Protein AF-A0A1X1FBA0-F1 (afdb_monomer)

Mean predicted aligned error: 12.45 Å

Radius of gyration: 28.68 Å; Cα contacts (8 Å, |Δi|>4): 17; chains: 1; bounding box: 62×15×68 Å

Sequence (74 aa):
MLLLAAVLFCLLSYKFFTKWIWIILPFAIIYDLGLWIVSHWMWSVVIALILIGLYDHFIYERHHNGKSLFGVNK

Foldseek 3Di:
DVVVVVVVVVVVVVVVCVVVCVVVVVVVVVVVVVVVVVVVVVVVVVVVVVVLVCCQVPPVCVVPVNAGPVRPRD

Organism: NCBI:txid152331

Structure (mmCIF, N/CA/C/O backbone):
data_AF-A0A1X1FBA0-F1
#
_entry.id   AF-A0A1X1FBA0-F1
#
loop_
_atom_site.group_PDB
_atom_site.id
_atom_site.type_symbol
_atom_site.label_atom_id
_atom_site.label_alt_id
_atom_site.label_comp_id
_atom_site.label_asym_id
_atom_site.label_entity_id
_atom_site.label_seq_id
_atom_site.pdbx_PDB_ins_code
_atom_site.Cartn_x
_atom_site.Cartn_y
_atom_site.Cartn_z
_atom_site.occupancy
_atom_site.B_iso_or_equiv
_atom_site.auth_seq_id
_atom_site.auth_comp_id
_atom_site.auth_asym_id
_atom_site.auth_atom_id
_atom_site.pdbx_PDB_model_num
ATOM 1 N N . MET A 1 1 ? -38.708 0.410 33.442 1.00 63.09 1 MET A N 1
ATOM 2 C CA . MET A 1 1 ? -37.432 -0.342 33.526 1.00 63.09 1 MET A CA 1
ATOM 3 C C . MET A 1 1 ? -36.715 -0.461 32.179 1.00 63.09 1 MET A C 1
ATOM 5 O O . MET A 1 1 ? -35.522 -0.201 32.141 1.00 63.09 1 MET A O 1
ATOM 9 N N . LEU A 1 2 ? -37.417 -0.744 31.073 1.00 72.31 2 LEU A N 1
ATOM 10 C CA . LEU A 1 2 ? -36.838 -0.804 29.715 1.00 72.31 2 LEU A CA 1
ATOM 11 C C . LEU A 1 2 ? -36.076 0.461 29.275 1.00 72.31 2 LEU A C 1
ATOM 13 O O . LEU A 1 2 ? -34.981 0.359 28.735 1.00 72.31 2 LEU A O 1
ATOM 17 N N . LEU A 1 3 ? -36.619 1.649 29.555 1.00 75.06 3 LEU A N 1
ATOM 18 C CA . LEU A 1 3 ? -36.004 2.920 29.148 1.00 75.06 3 LEU A CA 1
ATOM 19 C C . LEU A 1 3 ? -34.662 3.168 29.865 1.00 75.06 3 LEU A C 1
ATOM 21 O O . LEU A 1 3 ? -33.683 3.557 29.238 1.00 75.06 3 LEU A O 1
ATOM 25 N N . LEU A 1 4 ? -34.582 2.839 31.158 1.00 80.00 4 LEU A N 1
ATOM 26 C CA . LEU A 1 4 ? -33.345 2.924 31.941 1.00 80.00 4 LEU A CA 1
ATOM 27 C C . LEU A 1 4 ? -32.270 1.962 31.405 1.00 80.00 4 LEU A C 1
ATOM 29 O O . LEU A 1 4 ? -31.112 2.344 31.261 1.00 80.00 4 LEU A O 1
ATOM 33 N N . ALA A 1 5 ? -32.664 0.730 31.068 1.00 78.56 5 ALA A N 1
ATOM 34 C CA . ALA A 1 5 ? -31.761 -0.265 30.493 1.00 78.56 5 ALA A CA 1
ATOM 35 C C . ALA A 1 5 ? -31.224 0.172 29.119 1.00 78.56 5 ALA A C 1
ATOM 37 O O . ALA A 1 5 ? -30.031 0.032 28.858 1.00 78.56 5 ALA A O 1
ATOM 38 N N . ALA A 1 6 ? -32.072 0.768 28.275 1.00 78.25 6 ALA A N 1
ATOM 39 C CA . ALA A 1 6 ? -31.668 1.297 26.974 1.00 78.25 6 ALA A CA 1
ATOM 40 C C . ALA A 1 6 ? -30.671 2.462 27.101 1.00 78.25 6 ALA A C 1
ATOM 42 O O . ALA A 1 6 ? -29.668 2.495 26.391 1.00 78.25 6 ALA A O 1
ATOM 43 N N . VAL A 1 7 ? -30.900 3.385 28.042 1.00 81.50 7 VAL A N 1
ATOM 44 C CA . VAL A 1 7 ? -29.987 4.512 28.303 1.00 81.50 7 VAL A CA 1
ATOM 45 C C . VAL A 1 7 ? -28.627 4.018 28.803 1.00 81.50 7 VAL A C 1
ATOM 47 O O . VAL A 1 7 ? -27.591 4.463 28.308 1.00 81.50 7 VAL A O 1
ATOM 50 N N . LEU A 1 8 ? -28.613 3.057 29.732 1.00 80.94 8 LEU A N 1
ATOM 51 C CA . LEU A 1 8 ? -27.376 2.450 30.231 1.00 80.94 8 LEU A CA 1
ATOM 52 C C . LEU A 1 8 ? -26.620 1.701 29.129 1.00 80.94 8 LEU A C 1
ATOM 54 O O . LEU A 1 8 ? -25.408 1.866 29.010 1.00 80.94 8 LEU A O 1
ATOM 58 N N . PHE A 1 9 ? -27.322 0.936 28.290 1.00 78.06 9 PHE A N 1
ATOM 59 C CA . PHE A 1 9 ? -26.727 0.246 27.146 1.00 78.06 9 PHE A CA 1
ATOM 60 C C . PHE A 1 9 ? -26.098 1.230 26.152 1.00 78.06 9 PHE A C 1
ATOM 62 O O . PHE A 1 9 ? -24.966 1.026 25.716 1.00 78.06 9 PHE A O 1
ATOM 69 N N . CYS A 1 10 ? -26.785 2.331 25.843 1.00 73.81 10 CYS A N 1
ATOM 70 C CA . CYS A 1 10 ? -26.290 3.350 24.921 1.00 73.81 10 CYS A CA 1
ATOM 71 C C . CYS A 1 10 ? -25.036 4.058 25.468 1.00 73.81 10 CYS A C 1
ATOM 73 O O . CYS A 1 10 ? -24.045 4.202 24.754 1.00 73.81 10 CYS A O 1
ATOM 75 N N . LEU A 1 11 ? -25.022 4.409 26.761 1.00 75.62 11 LEU A N 1
ATOM 76 C CA . LEU A 1 11 ? -23.854 4.991 27.438 1.00 75.62 11 LEU A CA 1
ATOM 77 C C . LEU A 1 11 ? -22.657 4.034 27.477 1.00 75.62 11 LEU A C 1
ATOM 79 O O . LEU A 1 11 ? -21.519 4.462 27.270 1.00 75.62 11 LEU A O 1
ATOM 83 N N . LEU A 1 12 ? -22.903 2.747 27.739 1.00 72.19 12 LEU A N 1
ATOM 84 C CA . LEU A 1 12 ? -21.852 1.732 27.774 1.00 72.19 12 LEU A CA 1
ATOM 85 C C . LEU A 1 12 ? -21.256 1.522 26.383 1.00 72.19 12 LEU A C 1
ATOM 87 O O . LEU A 1 12 ? -20.037 1.526 26.239 1.00 72.19 12 LEU A O 1
ATOM 91 N N . SER A 1 13 ? -22.120 1.412 25.371 1.00 73.19 13 SER A N 1
ATOM 92 C CA . SER A 1 13 ? -21.737 1.259 23.966 1.00 73.19 13 SER A CA 1
ATOM 93 C C . SER A 1 13 ? -20.914 2.453 23.511 1.00 73.19 13 SER A C 1
ATOM 95 O O . SER A 1 13 ? -19.805 2.272 23.020 1.00 73.19 13 SER A O 1
ATOM 97 N N . TYR A 1 14 ? -21.403 3.671 23.760 1.00 73.56 14 TYR A N 1
ATOM 98 C CA . TYR A 1 14 ? -20.690 4.906 23.452 1.00 73.56 14 TYR A CA 1
ATOM 99 C C . TYR A 1 14 ? -19.302 4.906 24.093 1.00 73.56 14 TYR A C 1
ATOM 101 O O . TYR A 1 14 ? -18.305 4.984 23.386 1.00 73.56 14 TYR A O 1
ATOM 109 N N . LYS A 1 15 ? -19.210 4.683 25.411 1.00 70.44 15 LYS A N 1
ATOM 110 C CA . LYS A 1 15 ? -17.929 4.648 26.134 1.00 70.44 15 LYS A CA 1
ATOM 111 C C . LYS A 1 15 ? -16.981 3.557 25.628 1.00 70.44 15 LYS A C 1
ATOM 113 O O . LYS A 1 15 ? -15.766 3.749 25.674 1.00 70.44 15 LYS A O 1
ATOM 118 N N . PHE A 1 16 ? -17.514 2.425 25.169 1.00 68.81 16 PHE A N 1
ATOM 119 C CA . PHE A 1 16 ? -16.730 1.365 24.546 1.00 68.81 16 PHE A CA 1
ATOM 120 C C . PHE A 1 16 ? -16.195 1.848 23.193 1.00 68.81 16 PHE A C 1
ATOM 122 O O . PHE A 1 16 ? -14.983 1.965 23.029 1.00 68.81 16 PHE A O 1
ATOM 129 N N . PHE A 1 17 ? -17.069 2.241 22.264 1.00 69.81 17 PHE A N 1
ATOM 130 C CA . PHE A 1 17 ? -16.681 2.720 20.936 1.00 69.81 17 PHE A CA 1
ATOM 131 C C . PHE A 1 17 ? -15.694 3.892 20.996 1.00 69.81 17 PHE A C 1
ATOM 133 O O . PHE A 1 17 ? -14.690 3.867 20.287 1.00 69.81 17 PHE A O 1
ATOM 140 N N . THR A 1 18 ? -15.891 4.863 21.897 1.00 74.00 18 THR A N 1
ATOM 141 C CA . THR A 1 18 ? -14.964 5.993 22.058 1.00 74.00 18 THR A CA 1
ATOM 142 C C . THR A 1 18 ? -13.577 5.555 22.517 1.00 74.00 18 THR A C 1
ATOM 144 O O . THR A 1 18 ? -12.621 6.243 22.210 1.00 74.00 18 THR A O 1
ATOM 147 N N . LYS A 1 19 ? -13.413 4.442 23.240 1.00 74.88 19 LYS A N 1
ATOM 148 C CA . LYS A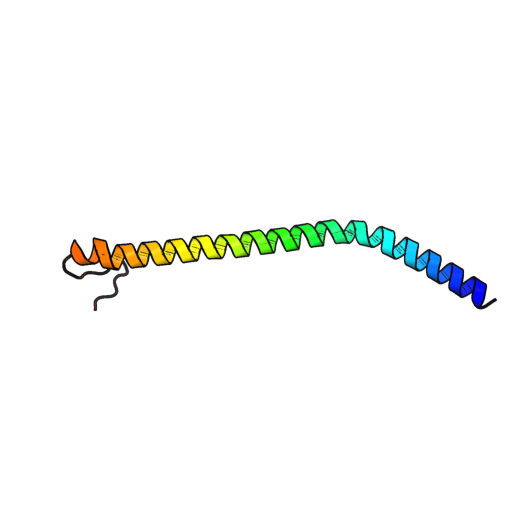 1 19 ? -12.080 3.955 23.640 1.00 74.88 19 LYS A CA 1
ATOM 149 C C . LYS A 1 19 ? -11.415 3.116 22.555 1.00 74.88 19 LYS A C 1
ATOM 151 O O . LYS A 1 19 ? -10.220 3.266 22.319 1.00 74.88 19 LYS A O 1
ATOM 156 N N . TRP A 1 20 ? -12.184 2.256 21.894 1.00 75.00 20 TRP A N 1
ATOM 157 C CA . TRP A 1 20 ? -11.666 1.375 20.847 1.00 75.00 20 TRP A CA 1
ATOM 158 C C . TRP A 1 20 ? -11.273 2.138 19.585 1.00 75.00 20 TRP A C 1
ATOM 160 O O . TRP A 1 20 ? -10.286 1.772 18.952 1.00 75.00 20 TRP A O 1
ATOM 170 N N . ILE A 1 21 ? -11.968 3.237 19.263 1.00 75.88 21 ILE A N 1
ATOM 171 C CA . ILE A 1 21 ? -11.622 4.067 18.105 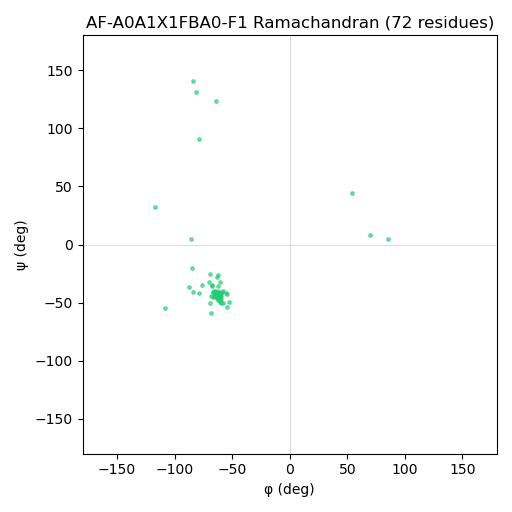1.00 75.88 21 ILE A CA 1
ATOM 172 C C . ILE A 1 21 ? -10.188 4.599 18.211 1.00 75.88 21 ILE A C 1
ATOM 174 O O . ILE A 1 21 ? -9.461 4.528 17.234 1.00 75.88 21 ILE A O 1
ATOM 178 N N . TRP A 1 22 ? -9.729 5.023 19.395 1.00 76.69 22 TRP A N 1
ATOM 179 C CA . TRP A 1 22 ? -8.363 5.533 19.584 1.00 76.69 22 TRP A CA 1
ATOM 180 C C . TRP A 1 22 ? -7.287 4.459 19.455 1.00 76.69 22 TRP A C 1
ATOM 182 O O . TRP A 1 22 ? -6.154 4.780 19.116 1.00 76.69 22 TRP A O 1
ATOM 192 N N . ILE A 1 23 ? -7.632 3.195 19.710 1.00 79.25 23 ILE A N 1
ATOM 193 C CA . ILE A 1 23 ? -6.720 2.067 19.507 1.00 79.25 23 ILE A CA 1
ATOM 194 C C . ILE A 1 23 ? -6.662 1.704 18.022 1.00 79.25 23 ILE A C 1
ATOM 196 O O . ILE A 1 23 ? -5.582 1.453 17.511 1.00 79.25 23 ILE A O 1
ATOM 200 N N . ILE A 1 24 ? -7.801 1.699 17.322 1.00 80.81 24 ILE A N 1
ATOM 201 C CA . ILE A 1 24 ? -7.900 1.301 15.907 1.00 80.81 24 ILE A CA 1
ATOM 202 C C . ILE A 1 24 ? -7.380 2.400 14.966 1.00 80.81 24 ILE A C 1
ATOM 204 O O . ILE A 1 24 ? -6.767 2.100 13.943 1.00 80.81 24 ILE A O 1
ATOM 208 N N . LEU A 1 25 ? -7.586 3.669 15.321 1.00 80.31 25 LEU A N 1
ATOM 209 C CA . LEU A 1 25 ? -7.204 4.838 14.531 1.00 80.31 25 LEU A CA 1
ATOM 210 C C . LEU A 1 25 ? -5.725 4.845 14.093 1.00 80.31 25 LEU A C 1
ATOM 212 O O . LEU A 1 25 ? -5.488 5.020 12.900 1.00 80.31 25 LEU A O 1
ATOM 216 N N . PRO A 1 26 ? -4.720 4.619 14.966 1.00 82.88 26 PRO A N 1
ATOM 217 C CA . PRO A 1 26 ? -3.325 4.577 14.531 1.00 82.88 26 PRO A CA 1
ATOM 218 C C . PRO A 1 26 ? -3.046 3.439 13.541 1.00 82.88 26 PRO A C 1
ATOM 220 O O . PRO A 1 26 ? -2.286 3.643 12.599 1.00 82.88 26 PRO A O 1
ATOM 223 N N . PHE A 1 27 ? -3.683 2.271 13.688 1.00 84.06 27 PHE A N 1
ATOM 224 C CA . PHE A 1 27 ? -3.526 1.178 12.720 1.00 84.06 27 PHE A CA 1
ATOM 225 C C . PHE A 1 27 ? -4.126 1.533 11.359 1.00 84.06 27 PHE A C 1
ATOM 227 O O . PHE A 1 27 ? -3.504 1.260 10.336 1.00 84.06 27 PHE A O 1
ATOM 234 N N . ALA A 1 28 ? -5.295 2.178 11.343 1.00 83.25 28 ALA A N 1
ATOM 235 C CA . ALA A 1 28 ? -5.911 2.657 10.110 1.00 83.25 28 ALA A CA 1
ATOM 236 C C . ALA A 1 28 ? -5.022 3.695 9.403 1.00 83.25 28 ALA A C 1
ATOM 238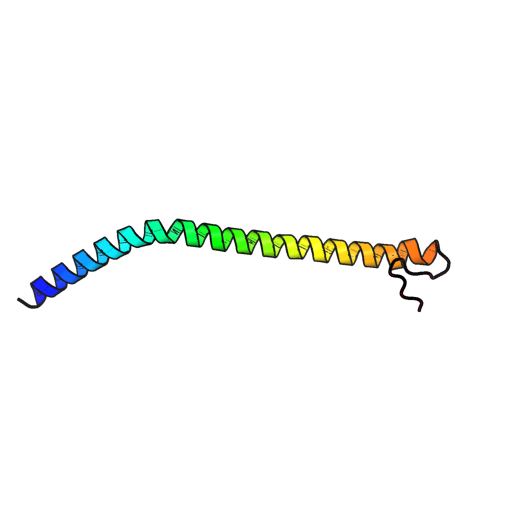 O O . ALA A 1 28 ? -4.812 3.589 8.200 1.00 83.25 28 ALA A O 1
ATOM 239 N N . ILE A 1 29 ? -4.434 4.633 10.156 1.00 87.25 29 ILE A N 1
ATOM 240 C CA . ILE A 1 29 ? -3.504 5.640 9.621 1.00 87.25 29 ILE A CA 1
ATOM 241 C C . ILE A 1 29 ? -2.245 4.983 9.040 1.00 87.25 29 ILE A C 1
ATOM 243 O O . ILE A 1 29 ? -1.829 5.334 7.941 1.00 87.25 29 ILE A O 1
ATOM 247 N N . ILE A 1 30 ? -1.635 4.023 9.747 1.00 89.69 30 ILE A N 1
ATOM 248 C CA . ILE A 1 30 ? -0.445 3.309 9.254 1.00 89.69 30 ILE A CA 1
ATOM 249 C C . ILE A 1 30 ? -0.767 2.535 7.975 1.00 89.69 30 ILE A C 1
ATOM 251 O O . ILE A 1 30 ? 0.031 2.539 7.041 1.00 89.69 30 ILE A O 1
ATOM 255 N N . TYR A 1 31 ? -1.923 1.874 7.925 1.00 88.56 31 TYR A N 1
ATOM 256 C CA . TYR A 1 31 ? -2.338 1.107 6.756 1.00 88.56 31 TYR A CA 1
ATOM 257 C C . TYR A 1 31 ? -2.596 2.011 5.544 1.00 88.56 31 TYR A C 1
ATOM 259 O O . TYR A 1 31 ? -2.114 1.719 4.451 1.00 88.56 31 TYR A O 1
ATOM 267 N N . ASP A 1 32 ? -3.284 3.134 5.750 1.00 86.50 32 ASP A N 1
ATOM 268 C CA . ASP A 1 32 ? -3.558 4.126 4.708 1.00 86.50 32 ASP A CA 1
ATOM 269 C C . ASP A 1 32 ? -2.265 4.778 4.185 1.00 86.50 32 ASP A C 1
ATOM 271 O O . ASP A 1 32 ? -2.024 4.812 2.978 1.00 86.50 32 ASP A O 1
ATOM 275 N N . LEU A 1 33 ? -1.354 5.174 5.084 1.00 84.69 33 LEU A N 1
ATOM 276 C CA . LEU A 1 33 ? -0.022 5.669 4.717 1.00 84.69 33 LEU A CA 1
ATOM 277 C C . LEU A 1 33 ? 0.811 4.609 3.988 1.00 84.69 33 LEU A C 1
ATOM 279 O O . LEU A 1 33 ? 1.500 4.925 3.020 1.00 84.69 33 LEU A O 1
ATOM 283 N N . GLY A 1 34 ? 0.751 3.351 4.426 1.00 86.12 34 GLY A N 1
ATOM 284 C CA . GLY A 1 34 ? 1.443 2.239 3.780 1.00 86.12 34 GLY A CA 1
ATOM 285 C C . GLY A 1 34 ? 0.957 2.021 2.348 1.00 86.12 34 GLY A C 1
ATOM 286 O O . GLY A 1 34 ? 1.769 1.946 1.426 1.00 86.12 34 GLY A O 1
ATOM 287 N N . LEU A 1 35 ? -0.363 1.997 2.142 1.00 86.06 35 LEU A N 1
ATOM 288 C CA . LEU A 1 35 ? -0.969 1.922 0.811 1.00 86.06 35 LEU A CA 1
ATOM 289 C C . LEU A 1 35 ? -0.594 3.127 -0.057 1.00 86.06 35 LEU A C 1
ATOM 291 O O . LEU A 1 35 ? -0.275 2.957 -1.236 1.00 86.06 35 LEU A O 1
ATOM 295 N N . TRP A 1 36 ? -0.583 4.330 0.520 1.00 86.69 36 TRP A N 1
ATOM 296 C CA . TRP A 1 36 ? -0.177 5.546 -0.175 1.00 86.69 36 TRP A CA 1
ATOM 297 C C . TRP A 1 36 ? 1.273 5.455 -0.665 1.00 86.69 36 TRP A C 1
ATOM 299 O O . TRP A 1 36 ? 1.521 5.664 -1.853 1.00 86.69 36 TRP A O 1
ATOM 309 N N . ILE A 1 37 ? 2.216 5.060 0.198 1.00 85.62 37 ILE A N 1
ATOM 310 C CA . ILE A 1 37 ? 3.635 4.903 -0.163 1.00 85.62 37 ILE A CA 1
ATOM 311 C C . ILE A 1 37 ? 3.810 3.852 -1.263 1.00 85.62 37 ILE A C 1
ATOM 313 O O . ILE A 1 37 ? 4.491 4.117 -2.252 1.00 85.62 37 ILE A O 1
ATOM 317 N N . VAL A 1 38 ? 3.186 2.676 -1.124 1.00 85.31 38 VAL A N 1
ATOM 318 C CA . VAL A 1 38 ? 3.302 1.591 -2.114 1.00 85.31 38 VAL A CA 1
ATOM 319 C C . VAL A 1 38 ? 2.756 2.028 -3.471 1.00 85.31 38 VAL A C 1
ATOM 321 O O . VAL A 1 38 ? 3.409 1.815 -4.492 1.00 85.31 38 VAL A O 1
ATOM 324 N N . SER A 1 39 ? 1.599 2.694 -3.486 1.00 80.81 39 SER A N 1
ATOM 325 C CA . SER A 1 39 ? 1.005 3.224 -4.714 1.00 80.81 39 SER A CA 1
ATOM 326 C C . SER A 1 39 ? 1.942 4.222 -5.402 1.00 80.81 39 SER A C 1
ATOM 328 O O . SER A 1 39 ? 2.229 4.083 -6.589 1.00 80.81 39 SER A O 1
ATOM 330 N N . HIS A 1 40 ? 2.513 5.174 -4.658 1.00 82.56 40 HIS A N 1
ATOM 331 C CA . HIS A 1 40 ? 3.438 6.170 -5.216 1.00 82.56 40 HIS A CA 1
ATOM 332 C C . HIS A 1 40 ? 4.761 5.551 -5.680 1.00 82.56 40 HIS A C 1
ATOM 334 O O . HIS A 1 40 ? 5.299 5.955 -6.712 1.00 82.56 40 HIS A O 1
ATOM 340 N N . TRP A 1 41 ? 5.251 4.523 -4.985 1.00 85.94 41 TRP A N 1
ATOM 341 C CA . TRP A 1 41 ? 6.438 3.784 -5.405 1.00 85.94 41 TRP A CA 1
ATOM 342 C C . TRP A 1 41 ? 6.222 3.061 -6.737 1.00 85.94 41 TRP A C 1
ATOM 344 O O . TRP A 1 41 ? 7.100 3.078 -7.601 1.00 85.94 41 TRP A O 1
ATOM 354 N N . MET A 1 42 ? 5.040 2.468 -6.946 1.00 84.00 42 MET A N 1
ATOM 355 C CA . MET A 1 42 ? 4.701 1.836 -8.224 1.00 84.00 42 MET A CA 1
ATOM 356 C C . MET A 1 42 ? 4.760 2.837 -9.379 1.00 84.00 42 MET A C 1
ATOM 358 O O . MET A 1 42 ? 5.324 2.512 -10.422 1.00 84.00 42 MET A O 1
ATOM 362 N N . TRP A 1 43 ? 4.261 4.062 -9.193 1.00 81.12 43 TRP A N 1
ATOM 363 C CA . TRP A 1 43 ? 4.354 5.105 -10.219 1.00 81.12 43 TRP A CA 1
ATOM 364 C C . TRP A 1 43 ? 5.803 5.446 -10.568 1.00 81.12 43 TRP A C 1
ATOM 366 O O . TRP A 1 43 ? 6.139 5.514 -11.749 1.00 81.12 43 TRP A O 1
ATOM 376 N N . SER A 1 44 ? 6.685 5.589 -9.574 1.00 83.94 44 SER A N 1
ATOM 377 C CA . SER A 1 44 ? 8.114 5.829 -9.821 1.00 83.94 44 SER A CA 1
ATOM 378 C C . SER A 1 44 ? 8.773 4.692 -10.607 1.00 83.94 44 SER A C 1
ATOM 380 O O . SER A 1 44 ? 9.533 4.956 -11.537 1.00 83.94 44 SER A O 1
ATOM 382 N N . VAL A 1 45 ? 8.452 3.434 -10.285 1.00 86.25 45 VAL A N 1
ATOM 383 C CA . VAL A 1 45 ? 8.968 2.262 -11.012 1.00 86.25 45 VAL A CA 1
ATOM 384 C C . VAL A 1 45 ? 8.453 2.232 -12.451 1.00 86.25 45 VAL A C 1
ATOM 386 O O . VAL A 1 45 ? 9.235 2.017 -13.375 1.00 86.25 45 VAL A O 1
ATOM 389 N N . VAL A 1 46 ? 7.161 2.491 -12.666 1.00 87.75 46 VAL A N 1
ATOM 390 C CA . VAL A 1 46 ? 6.562 2.534 -14.009 1.00 87.75 46 VAL A CA 1
ATOM 391 C C . VAL A 1 46 ? 7.206 3.632 -14.855 1.00 87.75 46 VAL A C 1
ATOM 393 O O . VAL A 1 46 ? 7.591 3.377 -15.994 1.00 87.75 46 VAL A O 1
ATOM 396 N N . ILE A 1 47 ? 7.391 4.830 -14.294 1.00 88.75 47 ILE A N 1
ATOM 397 C CA . ILE A 1 47 ? 8.060 5.940 -14.984 1.00 88.75 47 ILE A CA 1
ATOM 398 C C . ILE A 1 47 ? 9.501 5.561 -15.341 1.00 88.75 47 ILE A C 1
ATOM 400 O O . ILE A 1 47 ? 9.922 5.787 -16.474 1.00 88.75 47 ILE A O 1
ATOM 404 N N . ALA A 1 48 ? 10.243 4.943 -14.418 1.00 88.62 48 ALA A N 1
ATOM 405 C CA . ALA A 1 48 ? 11.608 4.492 -14.678 1.00 88.62 48 ALA A CA 1
ATOM 406 C C . ALA A 1 48 ? 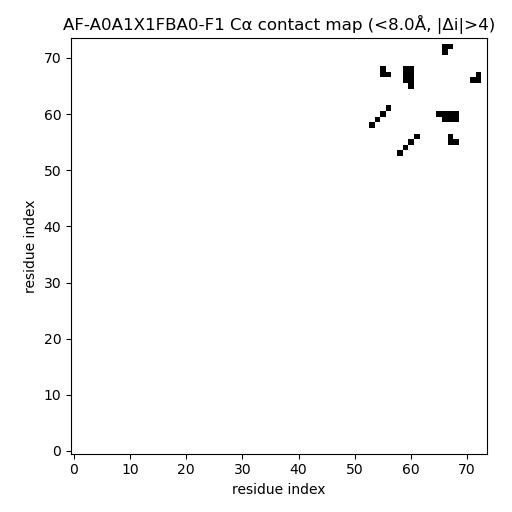11.667 3.455 -15.812 1.00 88.62 48 ALA A C 1
ATOM 408 O O . ALA A 1 48 ? 12.499 3.581 -16.708 1.00 88.62 48 ALA A O 1
ATOM 409 N N . LEU A 1 49 ? 10.759 2.474 -15.827 1.00 87.94 49 LEU A N 1
ATOM 410 C CA . LEU A 1 49 ? 10.683 1.471 -16.894 1.00 87.94 49 LEU A CA 1
ATOM 411 C C . LEU A 1 49 ? 10.362 2.096 -18.256 1.00 87.94 49 LEU A C 1
ATOM 413 O O . LEU A 1 49 ? 10.997 1.746 -19.250 1.00 87.94 49 LEU A O 1
ATOM 417 N N . ILE A 1 50 ? 9.427 3.051 -18.302 1.00 89.75 50 ILE A N 1
ATOM 418 C CA . ILE A 1 50 ? 9.104 3.790 -19.530 1.00 89.75 50 ILE A CA 1
ATOM 419 C C . ILE A 1 50 ? 10.3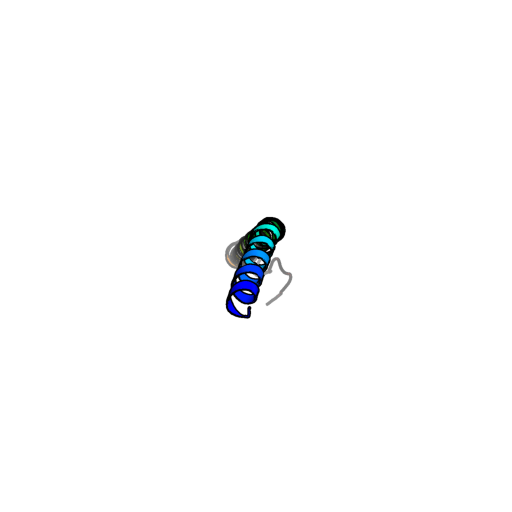25 4.579 -20.013 1.00 89.75 50 ILE A C 1
ATOM 421 O O . ILE A 1 50 ? 10.648 4.529 -21.199 1.00 89.75 50 ILE A O 1
ATOM 425 N N . LEU A 1 51 ? 11.035 5.270 -19.113 1.00 90.12 51 LEU A N 1
ATOM 426 C CA . LEU A 1 51 ? 12.248 6.013 -19.462 1.00 90.12 51 LEU A CA 1
ATOM 427 C C . LEU A 1 51 ? 13.343 5.100 -20.015 1.00 90.12 51 LEU A C 1
ATOM 429 O O . LEU A 1 51 ? 13.972 5.456 -21.007 1.00 90.12 51 LEU A O 1
ATOM 433 N N . ILE A 1 52 ? 13.565 3.932 -19.406 1.00 89.25 52 ILE A N 1
ATOM 434 C CA . ILE A 1 52 ? 14.570 2.975 -19.885 1.00 89.25 52 ILE A CA 1
ATOM 435 C C . ILE A 1 52 ? 14.157 2.409 -21.250 1.00 89.25 52 ILE A C 1
ATOM 437 O O . ILE A 1 52 ? 14.998 2.318 -22.138 1.00 89.25 52 ILE A O 1
ATOM 441 N N . GLY A 1 53 ? 12.875 2.090 -21.461 1.00 85.19 53 GLY A N 1
ATOM 442 C CA . GLY A 1 53 ? 12.374 1.639 -22.764 1.00 85.19 53 GLY A CA 1
ATOM 443 C C . GLY A 1 53 ? 12.511 2.701 -23.861 1.00 85.19 53 GLY A C 1
ATOM 444 O O . GLY A 1 53 ? 12.944 2.402 -24.972 1.00 85.19 53 GLY A O 1
ATOM 445 N N . LEU A 1 54 ? 12.207 3.963 -23.544 1.00 87.69 54 LEU A N 1
ATOM 446 C CA . LEU A 1 54 ? 12.415 5.095 -24.452 1.00 87.69 54 LEU A CA 1
ATOM 447 C C . LEU A 1 54 ? 13.902 5.312 -24.747 1.00 87.69 54 LEU A C 1
ATOM 449 O O . LEU A 1 54 ? 14.274 5.535 -25.897 1.00 87.69 54 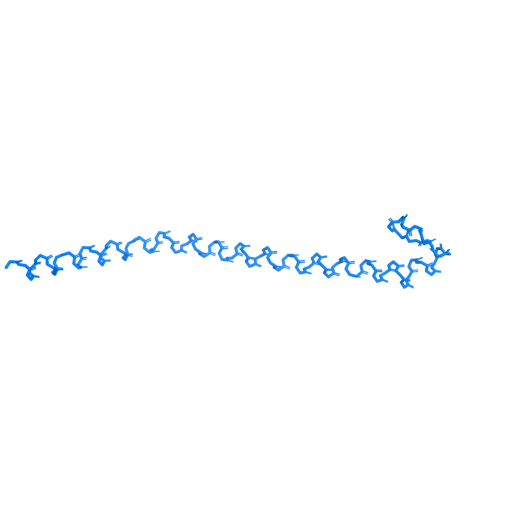LEU A O 1
ATOM 453 N N . TYR A 1 55 ? 14.755 5.235 -23.726 1.00 86.56 55 TYR A N 1
ATOM 454 C CA . TYR A 1 55 ? 16.202 5.332 -23.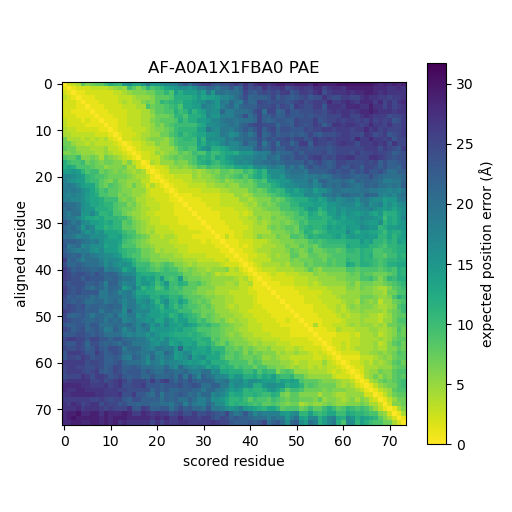884 1.00 86.56 55 TYR A CA 1
ATOM 455 C C . TYR A 1 55 ? 16.739 4.224 -24.796 1.00 86.56 55 TYR A C 1
ATOM 457 O O . TYR A 1 55 ? 17.532 4.509 -25.697 1.00 86.56 55 TYR A O 1
ATOM 465 N N . ASP A 1 56 ? 16.275 2.988 -24.596 1.00 85.00 56 ASP A N 1
ATOM 466 C CA . ASP A 1 56 ? 16.655 1.850 -25.425 1.00 85.00 56 ASP A CA 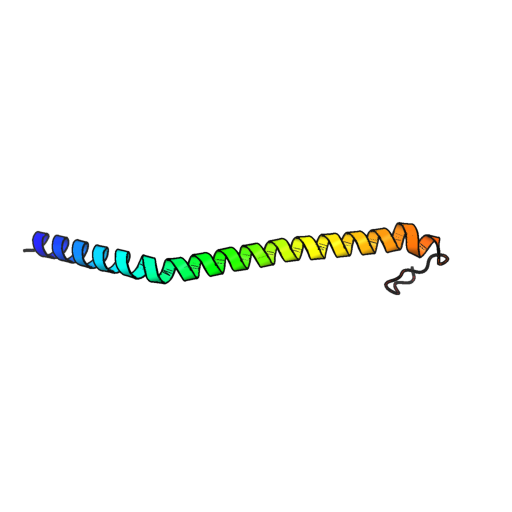1
ATOM 467 C C . ASP A 1 56 ? 16.306 2.109 -26.896 1.00 85.00 56 ASP A C 1
ATOM 469 O O . ASP A 1 56 ? 17.173 2.058 -27.764 1.00 85.00 56 ASP A O 1
ATOM 473 N N . HIS A 1 57 ? 15.065 2.517 -27.165 1.00 80.88 57 HIS A N 1
ATOM 474 C CA . HIS A 1 57 ? 14.595 2.736 -28.530 1.00 80.88 57 HIS A CA 1
ATOM 475 C C . HIS A 1 57 ? 15.254 3.937 -29.231 1.00 80.88 57 HIS A C 1
ATOM 477 O O . HIS A 1 57 ? 15.634 3.857 -30.399 1.00 80.88 57 HIS A O 1
ATOM 483 N N . PHE A 1 58 ? 15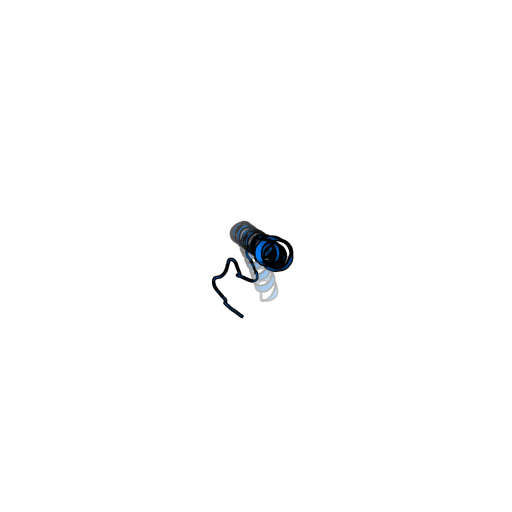.388 5.076 -28.545 1.00 83.62 58 PHE A N 1
ATOM 484 C CA . PHE A 1 58 ? 15.844 6.315 -29.185 1.00 83.62 58 PHE A CA 1
ATOM 485 C C . PHE A 1 58 ? 17.361 6.479 -29.205 1.00 83.62 58 PHE A C 1
ATOM 487 O O . PHE A 1 58 ? 17.906 7.042 -30.160 1.00 83.62 58 PHE A O 1
ATOM 494 N N . ILE A 1 59 ? 18.043 6.042 -28.148 1.00 84.38 59 ILE A N 1
ATOM 495 C CA . ILE A 1 59 ? 19.471 6.298 -27.959 1.00 84.38 59 ILE A CA 1
ATOM 496 C C . ILE A 1 59 ? 20.258 5.010 -28.172 1.00 84.38 59 ILE A C 1
ATOM 498 O O . ILE A 1 59 ? 21.161 4.988 -29.009 1.00 84.38 59 ILE A O 1
ATOM 502 N N . TYR A 1 60 ? 19.914 3.937 -27.461 1.00 83.00 60 TYR A N 1
ATOM 503 C CA . TYR A 1 60 ? 20.724 2.722 -27.454 1.00 83.00 60 TYR A CA 1
ATOM 504 C C . TYR A 1 60 ? 20.692 1.976 -28.797 1.00 83.00 60 TYR A C 1
ATOM 506 O O . TYR A 1 60 ? 21.756 1.734 -29.371 1.00 83.00 60 TYR A O 1
ATOM 514 N N . GLU A 1 61 ? 19.498 1.714 -29.342 1.00 81.81 61 GLU A N 1
ATOM 515 C CA . GLU A 1 61 ? 19.265 1.027 -30.624 1.00 81.81 61 GLU A CA 1
ATOM 516 C C . GLU A 1 61 ? 19.961 1.770 -31.780 1.00 81.81 61 GLU A C 1
ATOM 518 O O . GLU A 1 61 ? 20.615 1.159 -32.630 1.00 81.81 61 GLU A O 1
ATOM 523 N N . ARG A 1 62 ? 19.914 3.111 -31.764 1.00 80.75 62 ARG A N 1
ATOM 524 C CA . ARG A 1 62 ? 20.588 3.968 -32.752 1.00 80.75 62 ARG A CA 1
ATOM 525 C C . ARG A 1 62 ? 22.114 3.903 -32.648 1.00 80.75 62 ARG A C 1
ATOM 527 O O . ARG A 1 62 ? 22.788 3.988 -33.670 1.00 80.75 62 ARG A O 1
ATOM 534 N N . HIS A 1 63 ? 22.665 3.778 -31.442 1.00 80.62 63 HIS A N 1
ATOM 535 C CA . HIS A 1 63 ? 24.116 3.733 -31.231 1.00 80.62 63 HIS A CA 1
ATOM 536 C C . HIS A 1 63 ? 24.713 2.325 -31.406 1.00 80.62 63 HIS A C 1
ATOM 538 O O . HIS A 1 63 ? 25.908 2.203 -31.656 1.00 80.62 63 HIS A O 1
ATOM 544 N N . HIS A 1 64 ? 23.894 1.270 -31.311 1.00 81.00 64 HIS A N 1
ATOM 545 C CA . HIS A 1 64 ? 24.336 -0.133 -31.318 1.00 81.00 64 HIS A CA 1
ATOM 546 C C . HIS A 1 64 ? 23.800 -0.941 -32.512 1.00 81.00 64 HIS A C 1
ATOM 548 O O . HIS A 1 64 ? 23.593 -2.151 -32.402 1.00 81.00 64 HIS A O 1
ATOM 554 N N . ASN A 1 65 ? 23.609 -0.297 -33.670 1.00 77.25 65 ASN A N 1
ATOM 555 C CA . ASN A 1 65 ? 23.202 -0.942 -34.927 1.00 77.25 65 ASN A CA 1
ATOM 556 C C . ASN A 1 65 ? 21.922 -1.793 -34.804 1.00 77.25 65 ASN A C 1
ATOM 558 O O . ASN A 1 65 ? 21.877 -2.920 -35.294 1.00 77.25 65 ASN A O 1
ATOM 562 N N . GLY A 1 66 ? 20.888 -1.280 -34.134 1.00 71.38 66 GLY A N 1
ATOM 563 C CA . GLY A 1 66 ? 19.596 -1.967 -34.023 1.00 71.38 66 GLY A CA 1
ATOM 564 C C . GLY A 1 66 ? 19.495 -2.988 -32.884 1.00 71.38 66 GLY A C 1
ATOM 565 O O . GLY A 1 66 ? 18.482 -3.671 -32.777 1.00 71.38 66 GLY A O 1
ATOM 566 N N . LYS A 1 67 ? 20.518 -3.115 -32.028 1.00 74.25 67 LYS A N 1
ATOM 567 C CA . LYS A 1 67 ? 20.470 -4.004 -30.856 1.00 74.25 67 LYS A CA 1
ATOM 568 C C . LYS A 1 67 ? 19.743 -3.337 -29.686 1.00 74.25 67 LYS A C 1
ATOM 570 O O . LYS A 1 67 ? 20.082 -2.214 -29.323 1.00 74.25 67 LYS A O 1
ATOM 575 N N . SER A 1 68 ? 18.801 -4.059 -29.076 1.00 76.44 68 SER A N 1
ATOM 576 C CA . SER A 1 68 ? 18.116 -3.653 -27.841 1.00 76.44 68 SER A CA 1
ATOM 577 C C . SER A 1 68 ? 18.930 -4.030 -26.600 1.00 76.44 68 SER A C 1
ATOM 579 O O . SER A 1 68 ? 19.496 -5.123 -26.510 1.00 76.44 68 SER A O 1
ATOM 581 N N . LEU A 1 69 ? 18.933 -3.139 -25.613 1.00 74.25 69 LEU A N 1
ATOM 582 C CA . LEU A 1 69 ? 19.535 -3.292 -24.287 1.00 74.25 69 LEU A CA 1
ATOM 583 C C . LEU A 1 69 ? 18.893 -4.449 -23.503 1.00 74.25 69 LEU A C 1
ATOM 585 O O . LEU A 1 69 ? 19.546 -5.081 -22.677 1.00 74.25 69 LEU A O 1
ATOM 589 N N . PHE A 1 70 ? 17.640 -4.789 -23.810 1.00 78.69 70 PHE A N 1
ATOM 590 C CA . PHE A 1 70 ? 16.916 -5.898 -23.188 1.00 78.69 70 PHE A CA 1
ATOM 591 C C . PHE A 1 70 ? 17.165 -7.259 -23.858 1.00 78.69 70 PHE A C 1
ATOM 593 O O . PHE A 1 70 ? 16.530 -8.247 -23.493 1.00 78.69 70 PHE A O 1
ATOM 600 N N . GLY A 1 71 ? 18.065 -7.338 -24.846 1.00 64.81 71 GLY A N 1
ATOM 601 C CA . GLY A 1 71 ? 18.390 -8.589 -25.541 1.00 64.81 71 GLY A CA 1
ATOM 602 C C . GLY A 1 71 ? 17.269 -9.120 -26.441 1.00 64.81 71 GLY A C 1
ATOM 603 O O . GLY A 1 71 ? 17.383 -10.221 -26.980 1.00 64.81 71 GLY A O 1
ATOM 604 N N . VAL A 1 72 ? 16.200 -8.342 -26.635 1.00 61.09 72 VAL A N 1
ATOM 605 C CA . VAL A 1 72 ? 15.154 -8.634 -27.614 1.00 61.09 72 VAL A CA 1
ATOM 606 C C . VAL A 1 72 ? 15.689 -8.218 -28.981 1.00 61.09 72 VAL A C 1
ATOM 608 O O . VAL A 1 72 ? 15.584 -7.061 -29.381 1.00 61.09 72 VAL A O 1
ATOM 611 N N . ASN A 1 73 ? 16.329 -9.153 -29.685 1.00 55.19 73 ASN A N 1
ATOM 612 C CA . ASN A 1 73 ? 16.589 -8.977 -31.112 1.00 55.19 73 ASN A CA 1
ATOM 613 C C . ASN A 1 73 ? 15.233 -8.931 -31.831 1.00 55.19 73 ASN A C 1
ATOM 615 O O . ASN A 1 73 ? 14.435 -9.858 -31.679 1.00 55.19 73 ASN A O 1
ATOM 619 N N . LYS A 1 74 ? 14.976 -7.849 -32.570 1.00 55.66 74 LYS A N 1
ATOM 620 C CA . LYS A 1 74 ? 13.905 -7.820 -33.574 1.00 55.66 74 LYS A CA 1
ATOM 621 C C . LYS A 1 74 ? 14.275 -8.702 -34.761 1.00 55.66 74 LYS A C 1
ATOM 623 O O . LYS A 1 74 ? 15.480 -8.749 -35.099 1.00 55.66 74 LYS A O 1
#

pLDDT: mean 79.66, std 7.66, range [55.19, 90.12]

Solvent-accessible surface area (backbone atoms only — not comparable to full-atom values): 4162 Å² total; per-residue (Å²): 111,69,68,61,52,51,53,50,49,50,54,51,48,49,60,47,52,65,54,51,45,68,64,50,46,60,56,52,50,52,52,52,52,49,52,50,50,53,55,55,49,51,52,54,52,51,53,50,52,51,51,52,52,48,42,28,63,68,50,44,17,68,74,51,82,66,42,40,87,84,69,59,72,126

Secondary structure (DSSP, 8-state):
-HHHHHHHHHHHHHHHHHHHHHHHHHHHHHHHHHHHHHHHHHHHHHHHHHHHHHHIIIIIHHHTTT--TTS---